Protein AF-A0A8J8DB41-F1 (afdb_monomer)

Secondary structure (DSSP, 8-state):
--EEEEEEETTEEEEEEE-GGGGG---GGGTTTTEEEEEEEHHHHHHHHHHHHHHIIIIIHHHHHHHHHHHSSS----HHHHHHHHHHHHHHHHHHTT-

Solvent-accessible surface area (backbone atoms only — not comparable to full-atom values): 5779 Å² total; per-residue (Å²): 130,64,49,77,47,81,46,77,56,92,64,35,31,35,41,37,41,39,32,63,82,44,67,78,52,86,52,76,94,45,58,82,67,23,48,53,72,50,76,44,47,44,67,58,53,52,52,50,52,51,52,54,51,50,47,35,62,74,62,44,48,63,53,51,50,50,55,46,47,76,73,36,105,51,89,74,82,54,62,67,57,51,52,51,50,55,54,50,47,53,51,50,52,60,52,58,80,73,111

Radius of gyration: 17.15 Å; Cα contacts (8 Å, |Δi|>4): 94; chains: 1; bounding box: 31×37×44 Å

Mean predicted aligned error: 6.46 Å

pLDDT: mean 88.28, std 10.02, range [57.88, 97.56]

Nearest PDB structures (foldseek):
  5owo-ass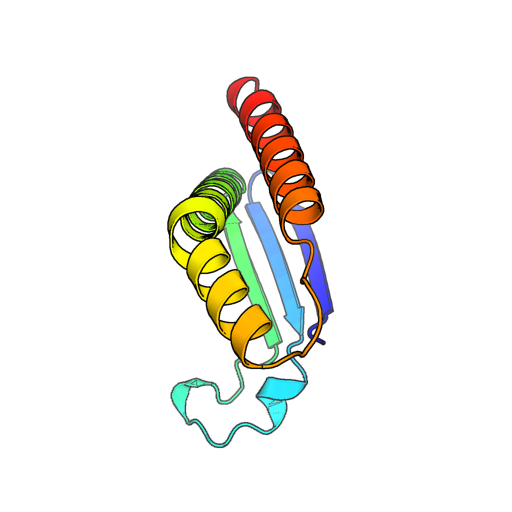embly1_A  TM=4.779E-01  e=7.715E-01  Homo sapiens
  6f1t-assembly1_n  TM=4.359E-01  e=1.447E+00  Homo sapiens
  6f38-assembly1_f  TM=3.519E-01  e=4.218E+00  Homo sapiens
  4khb-assembly4_G  TM=4.436E-01  e=8.973E+00  Thermochaetoides thermophila DSM 1495

Foldseek 3Di:
DKDWDWDDDPQKIKIWIAQPVLCPDPDPVCHVVNTDIDIDGNVVVLVVLLVVLVCCLPPPLVVVQVVCVVVDVDRDPCVVVNVVSVVVSVVSVVVVVVD

Sequence (99 aa):
MGEYIFELEEDVLNVHYHNIPLKGTNCPEFREKWKGTLSLPLSEFVEDVLTLSQKYIDEIAPIEAEVLSESFEGEVDMDDKLTLLKRLMNKVESGWRRS

Structure (mmCIF, N/CA/C/O backbone):
data_AF-A0A8J8DB41-F1
#
_entry.id   AF-A0A8J8DB41-F1
#
loop_
_atom_site.group_PDB
_atom_site.id
_atom_site.type_symbol
_atom_site.label_atom_id
_atom_site.label_alt_id
_atom_site.label_comp_id
_atom_site.label_asym_id
_atom_site.label_entity_id
_atom_site.label_seq_id
_atom_site.pdbx_PDB_ins_code
_atom_site.Cartn_x
_atom_site.Cartn_y
_atom_site.Cartn_z
_atom_site.occupancy
_atom_site.B_iso_or_equiv
_atom_site.auth_seq_id
_atom_site.auth_comp_id
_atom_site.auth_asym_id
_atom_site.auth_atom_id
_atom_site.pdbx_PDB_model_num
ATOM 1 N N . MET A 1 1 ? -8.296 -3.078 -14.533 1.00 61.19 1 MET A N 1
ATOM 2 C CA . MET A 1 1 ? -7.849 -2.360 -13.322 1.00 61.19 1 MET A CA 1
ATOM 3 C C . MET A 1 1 ? -8.704 -2.861 -12.168 1.00 61.19 1 MET A C 1
ATOM 5 O O . MET A 1 1 ? -9.884 -3.086 -12.405 1.00 61.19 1 MET A O 1
ATOM 9 N N . GLY A 1 2 ? -8.123 -3.170 -11.008 1.00 73.31 2 GLY A N 1
ATOM 10 C CA . GLY A 1 2 ? -8.911 -3.569 -9.836 1.00 73.31 2 GLY A CA 1
ATOM 11 C C . GLY A 1 2 ? -9.632 -2.363 -9.235 1.00 73.31 2 GLY A C 1
ATOM 12 O O . GLY A 1 2 ? -9.123 -1.247 -9.334 1.00 73.31 2 GLY A O 1
ATOM 13 N N . GLU A 1 3 ? -10.801 -2.586 -8.644 1.00 86.50 3 GLU A N 1
ATOM 14 C CA . GLU A 1 3 ? -11.508 -1.573 -7.855 1.00 86.50 3 GLU A CA 1
ATOM 15 C C . GLU A 1 3 ? -11.208 -1.804 -6.372 1.00 86.50 3 GLU A C 1
ATOM 17 O O . GLU A 1 3 ? -11.232 -2.948 -5.906 1.00 86.50 3 GLU A O 1
ATOM 22 N N . TYR A 1 4 ? -10.909 -0.723 -5.651 1.00 90.50 4 TYR A N 1
ATOM 23 C CA . TYR A 1 4 ? -10.588 -0.748 -4.227 1.00 90.50 4 TYR A CA 1
ATOM 24 C C . TYR A 1 4 ? -11.404 0.323 -3.502 1.00 90.50 4 TYR A C 1
ATOM 26 O O . TYR A 1 4 ? -11.428 1.475 -3.939 1.00 90.50 4 TYR A O 1
ATOM 34 N N . ILE A 1 5 ? -12.058 -0.056 -2.405 1.00 94.38 5 ILE A N 1
ATOM 35 C CA . ILE A 1 5 ? -12.784 0.851 -1.509 1.00 94.38 5 ILE A CA 1
ATOM 36 C C . ILE A 1 5 ? -12.169 0.715 -0.120 1.00 94.38 5 ILE A C 1
ATOM 38 O O . ILE A 1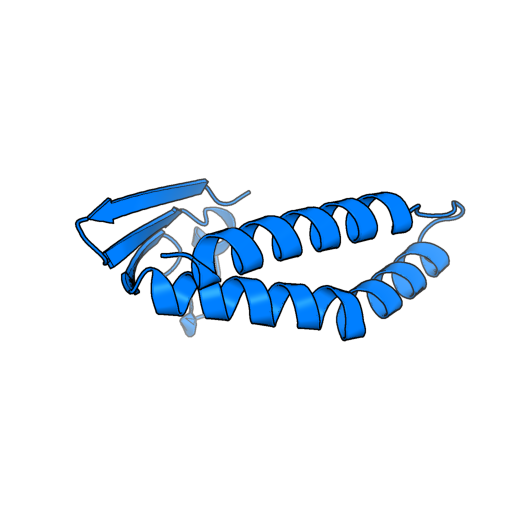 5 ? -11.975 -0.399 0.362 1.00 94.38 5 ILE A O 1
ATOM 42 N N . PHE A 1 6 ? -11.864 1.852 0.497 1.00 95.06 6 PHE A N 1
ATOM 43 C CA . PHE A 1 6 ? -11.291 1.941 1.834 1.00 95.06 6 PHE A CA 1
ATOM 44 C C . PHE A 1 6 ? -12.358 2.469 2.793 1.00 95.06 6 PHE A C 1
ATOM 46 O O . PHE A 1 6 ? -12.883 3.563 2.585 1.00 95.06 6 PHE A O 1
ATOM 53 N N . GLU A 1 7 ? -12.667 1.696 3.826 1.00 97.00 7 GLU A N 1
ATOM 54 C CA . GLU A 1 7 ? -13.591 2.049 4.903 1.00 97.00 7 GLU A CA 1
ATOM 55 C C . GLU A 1 7 ? -12.831 2.002 6.232 1.00 97.00 7 GLU A C 1
ATOM 57 O O . GLU A 1 7 ? -12.146 1.025 6.516 1.00 97.00 7 GLU A O 1
ATOM 62 N N . LEU A 1 8 ? -12.907 3.070 7.026 1.00 96.25 8 LEU A N 1
ATOM 63 C CA . LEU A 1 8 ? -12.253 3.147 8.333 1.00 96.25 8 LEU A CA 1
ATOM 64 C C . LEU A 1 8 ? -13.316 3.051 9.426 1.00 96.25 8 LEU A C 1
ATOM 66 O O . LEU A 1 8 ? -14.177 3.928 9.529 1.00 96.25 8 LEU A O 1
ATOM 70 N N . GLU A 1 9 ? -13.226 2.007 10.242 1.00 96.19 9 GLU A N 1
ATOM 71 C CA . GLU A 1 9 ? -14.060 1.799 11.422 1.00 96.19 9 GLU A CA 1
ATOM 72 C C . GLU A 1 9 ? -13.164 1.843 12.660 1.00 96.19 9 GLU A C 1
ATOM 74 O O . GLU A 1 9 ? -12.359 0.941 12.889 1.00 96.19 9 GLU A O 1
ATOM 79 N N . GLU A 1 10 ? -13.287 2.915 13.447 1.00 93.94 10 GLU A N 1
ATOM 80 C CA . GLU A 1 10 ? -12.371 3.205 14.558 1.00 93.94 10 GLU A CA 1
ATOM 81 C C . GLU A 1 10 ? -10.908 3.231 14.066 1.00 93.94 10 GLU A C 1
ATOM 83 O O . GLU A 1 10 ? -10.562 4.091 13.256 1.00 93.94 10 GLU A O 1
ATOM 88 N N . ASP A 1 11 ? -10.082 2.279 14.507 1.00 94.81 11 ASP A N 1
ATOM 89 C CA . ASP A 1 11 ? -8.675 2.132 14.111 1.00 94.81 11 ASP A CA 1
ATOM 90 C C . ASP A 1 11 ? -8.442 0.964 13.135 1.00 94.81 11 ASP A C 1
ATOM 92 O O . ASP A 1 11 ? -7.298 0.617 12.831 1.00 94.81 11 ASP A O 1
ATOM 96 N N . VAL A 1 12 ? -9.510 0.339 12.630 1.00 97.38 12 VAL A N 1
ATOM 97 C CA . VAL A 1 12 ? -9.439 -0.778 11.683 1.00 97.38 12 VAL A CA 1
ATOM 98 C C . VAL A 1 12 ? -9.797 -0.296 10.283 1.00 97.38 12 VAL A C 1
ATOM 100 O O . VAL A 1 12 ? -10.887 0.212 10.024 1.00 97.38 12 VAL A O 1
ATOM 103 N N . LEU A 1 13 ? -8.866 -0.489 9.353 1.00 97.31 13 LEU A N 1
ATOM 104 C CA . LEU A 1 13 ? -9.066 -0.248 7.935 1.00 97.31 13 LEU A CA 1
ATOM 105 C C . LEU A 1 13 ? -9.632 -1.506 7.267 1.00 97.31 13 LEU A C 1
ATOM 107 O O . LEU A 1 13 ? -9.008 -2.565 7.274 1.00 97.31 13 LEU A O 1
ATOM 111 N N . ASN A 1 14 ? -10.788 -1.365 6.630 1.00 97.56 14 ASN A N 1
ATOM 112 C CA . ASN A 1 14 ? -11.404 -2.354 5.760 1.00 97.56 14 ASN A CA 1
ATOM 113 C C . ASN A 1 14 ? -11.106 -1.998 4.295 1.00 97.56 14 ASN A C 1
ATOM 115 O O . ASN A 1 14 ? -11.561 -0.982 3.767 1.00 97.56 14 ASN A O 1
ATOM 119 N N . VAL A 1 15 ? -10.325 -2.842 3.622 1.00 95.81 15 VAL A N 1
ATOM 120 C CA . VAL A 1 15 ? -9.992 -2.713 2.199 1.00 95.81 15 VAL A CA 1
ATOM 121 C C . VAL A 1 15 ? -10.827 -3.709 1.407 1.00 95.81 15 VAL A C 1
ATOM 123 O O . VAL A 1 15 ? -10.522 -4.905 1.354 1.00 95.81 15 VAL A O 1
ATOM 126 N N . HIS A 1 16 ? -11.881 -3.219 0.765 1.00 95.31 16 HIS A N 1
ATOM 127 C CA . HIS A 1 16 ? -12.691 -4.014 -0.150 1.00 95.31 16 HIS A CA 1
ATOM 128 C C . HIS A 1 16 ? -12.039 -4.004 -1.524 1.00 95.31 16 HIS A C 1
ATOM 130 O O . HIS A 1 16 ? -11.903 -2.949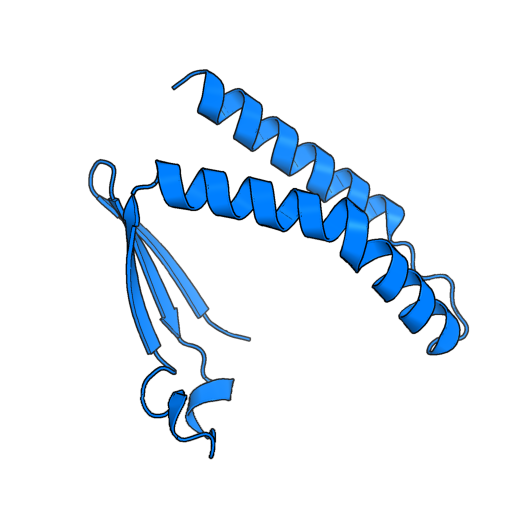 -2.142 1.00 95.31 16 HIS A O 1
ATOM 136 N N . TYR A 1 17 ? -11.646 -5.174 -2.014 1.00 93.25 17 TYR A N 1
ATOM 137 C CA . TYR A 1 17 ? -10.994 -5.308 -3.309 1.00 93.25 17 TYR A CA 1
ATOM 138 C C . TYR A 1 17 ? -11.853 -6.108 -4.281 1.00 93.25 17 TYR A C 1
ATOM 140 O O . TYR A 1 17 ? -12.520 -7.083 -3.926 1.00 93.25 17 TYR A O 1
ATOM 148 N N . HIS A 1 18 ? -11.790 -5.706 -5.545 1.00 92.44 18 HIS A N 1
ATOM 149 C CA . HIS A 1 18 ? -12.446 -6.367 -6.659 1.00 92.44 18 HIS A CA 1
ATOM 150 C C . HIS A 1 18 ? -11.483 -6.407 -7.853 1.00 92.44 18 HIS A C 1
ATOM 152 O O . HIS A 1 18 ? -11.436 -5.522 -8.709 1.00 92.44 18 HIS A O 1
ATOM 158 N N . ASN A 1 19 ? -10.662 -7.454 -7.897 1.00 88.81 19 ASN A N 1
ATOM 159 C CA . ASN A 1 19 ? -9.648 -7.681 -8.917 1.00 88.81 19 ASN A CA 1
ATOM 160 C C . ASN A 1 19 ? -10.212 -8.558 -10.044 1.00 88.81 19 ASN A C 1
ATOM 162 O O . ASN A 1 19 ? -9.940 -9.755 -10.137 1.00 88.81 19 ASN A O 1
ATOM 166 N N . ILE A 1 20 ? -11.024 -7.947 -10.913 1.00 86.12 20 ILE A N 1
ATOM 167 C CA . ILE A 1 20 ? -11.669 -8.624 -12.052 1.00 86.12 20 ILE A CA 1
ATOM 168 C C . ILE A 1 20 ? -10.679 -9.437 -12.913 1.00 86.12 20 ILE A C 1
ATOM 170 O O . ILE A 1 20 ? -11.025 -10.569 -13.254 1.00 86.12 20 ILE A O 1
ATOM 174 N N . PRO A 1 21 ? -9.459 -8.952 -13.232 1.00 85.94 21 PRO A N 1
ATOM 175 C CA . PRO A 1 21 ? -8.462 -9.757 -13.944 1.00 85.94 21 PRO A CA 1
ATOM 176 C C . PRO A 1 21 ? -8.150 -11.119 -13.304 1.00 85.94 21 PRO A C 1
ATOM 178 O O . PRO A 1 21 ? -7.975 -12.099 -14.024 1.00 85.94 21 PRO A O 1
ATOM 181 N N . LEU A 1 22 ? -8.142 -11.221 -11.969 1.00 86.25 22 LEU A N 1
ATOM 182 C CA . LEU A 1 22 ? -7.898 -12.491 -11.272 1.00 86.25 22 LEU A CA 1
ATOM 183 C C . LEU A 1 22 ? -9.088 -13.458 -11.325 1.00 86.25 22 LEU A C 1
ATOM 185 O O . LEU A 1 22 ? -8.918 -14.643 -11.057 1.00 86.25 22 LEU A O 1
ATOM 189 N N . LYS A 1 23 ? -10.290 -13.005 -11.700 1.00 85.88 23 LYS A N 1
ATOM 190 C CA . LYS A 1 23 ? -11.498 -13.849 -11.717 1.00 85.88 23 LYS A CA 1
ATOM 191 C C . LYS A 1 23 ? -11.376 -15.050 -12.659 1.00 85.88 23 LYS A C 1
ATOM 193 O O . LYS A 1 23 ? -11.944 -16.101 -12.381 1.00 85.88 23 LYS A O 1
ATOM 198 N N . GLY A 1 24 ? -10.660 -14.879 -13.770 1.00 84.56 24 GLY A N 1
ATOM 199 C CA . GLY A 1 24 ? -10.436 -15.914 -14.782 1.00 84.56 24 GLY A CA 1
ATOM 200 C C . GLY A 1 24 ? -9.136 -16.697 -14.606 1.00 84.56 24 GLY A C 1
ATOM 201 O O . GLY A 1 24 ? -8.729 -17.382 -15.540 1.00 84.56 24 GLY A O 1
ATOM 202 N N . THR A 1 25 ? -8.446 -16.562 -13.469 1.00 87.25 25 THR A N 1
ATOM 203 C CA . THR A 1 25 ? -7.147 -17.213 -13.275 1.00 87.25 25 THR A CA 1
ATOM 204 C C . THR A 1 25 ? -7.269 -18.736 -13.201 1.00 87.25 25 THR A C 1
ATOM 206 O O . THR A 1 25 ? -8.177 -19.276 -12.567 1.00 87.25 25 THR A O 1
ATOM 209 N N . ASN A 1 26 ? -6.313 -19.429 -13.822 1.00 89.75 26 ASN A N 1
ATOM 210 C CA . ASN A 1 26 ? -6.155 -20.880 -13.704 1.00 89.75 26 ASN A CA 1
ATOM 211 C C . ASN A 1 26 ? -5.266 -21.276 -12.512 1.00 89.75 26 ASN A C 1
ATOM 213 O O . ASN A 1 26 ? -5.103 -22.466 -12.249 1.00 89.75 26 ASN A O 1
ATOM 217 N N . CYS A 1 27 ? -4.695 -20.301 -11.798 1.00 88.06 27 CYS A N 1
ATOM 218 C CA . CYS A 1 27 ? -3.857 -20.536 -10.628 1.00 88.06 27 CYS A CA 1
ATOM 219 C C . CYS A 1 27 ? -4.722 -20.953 -9.420 1.00 88.06 27 CYS A C 1
ATOM 221 O O . CYS A 1 27 ? -5.546 -20.149 -8.962 1.00 88.06 27 CYS A O 1
ATOM 223 N N . PRO A 1 28 ? -4.571 -22.183 -8.888 1.00 88.50 28 PRO A N 1
ATOM 224 C CA . PRO A 1 28 ? -5.417 -22.696 -7.809 1.00 88.50 28 PRO A CA 1
ATOM 225 C C . PRO A 1 28 ? -5.397 -21.836 -6.541 1.00 88.50 28 PRO A C 1
ATOM 227 O O . PRO A 1 28 ? -6.423 -21.673 -5.885 1.00 88.50 28 PRO A O 1
ATOM 230 N N . GLU A 1 29 ? -4.248 -21.255 -6.209 1.00 90.06 29 GLU A N 1
ATOM 231 C CA . GLU A 1 29 ? -4.014 -20.459 -5.006 1.00 90.06 29 GLU A CA 1
ATOM 232 C C . GLU A 1 29 ? -4.771 -19.122 -4.990 1.00 90.06 29 GLU A C 1
ATOM 234 O O . GLU A 1 29 ? -5.000 -18.566 -3.910 1.00 90.06 29 GLU A O 1
ATOM 239 N N . PHE A 1 30 ? -5.199 -18.644 -6.163 1.00 86.44 30 PHE A N 1
ATOM 240 C CA . PHE A 1 30 ? -5.955 -17.402 -6.355 1.00 86.44 30 PHE A CA 1
ATOM 241 C C . PHE A 1 30 ? -7.427 -17.639 -6.708 1.00 86.44 30 PHE A C 1
ATOM 243 O O . PHE A 1 30 ? -8.181 -16.682 -6.905 1.00 86.44 30 PHE A O 1
ATOM 250 N N . ARG A 1 31 ? -7.864 -18.902 -6.767 1.00 85.19 31 ARG A N 1
ATOM 251 C CA . ARG A 1 31 ? -9.259 -19.241 -7.043 1.00 85.19 31 ARG A CA 1
ATOM 252 C C . ARG A 1 31 ? -10.157 -18.610 -5.981 1.00 85.19 31 ARG A C 1
ATOM 254 O O . ARG A 1 31 ? -9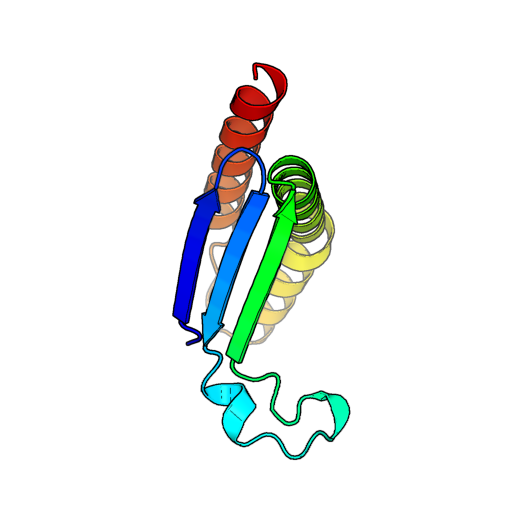.874 -18.707 -4.794 1.00 85.19 31 ARG A O 1
ATOM 261 N N . GLU A 1 32 ? -11.205 -17.917 -6.423 1.00 85.31 32 GLU A N 1
ATOM 262 C CA . GLU A 1 32 ? -12.167 -17.191 -5.569 1.00 85.31 32 GLU A CA 1
ATOM 263 C C . GLU A 1 32 ? -11.600 -15.995 -4.778 1.00 85.31 32 GLU A C 1
ATOM 265 O O . GLU A 1 32 ? -12.377 -15.170 -4.311 1.00 85.31 32 GLU A O 1
ATOM 270 N N . LYS A 1 33 ? -10.277 -15.793 -4.749 1.00 87.94 33 LYS A N 1
ATOM 271 C CA . LYS A 1 33 ? -9.601 -14.646 -4.108 1.00 87.94 33 LYS A CA 1
ATOM 272 C C . LYS A 1 33 ? -9.507 -13.411 -5.005 1.00 87.94 33 LYS A C 1
ATOM 274 O O . LYS A 1 33 ? -8.632 -12.567 -4.848 1.00 87.94 33 LYS A O 1
ATOM 279 N N . TRP A 1 34 ? -10.392 -13.312 -5.989 1.00 89.50 34 TRP A N 1
ATOM 280 C CA . TRP A 1 34 ? -10.462 -12.166 -6.892 1.00 89.50 34 TRP A CA 1
A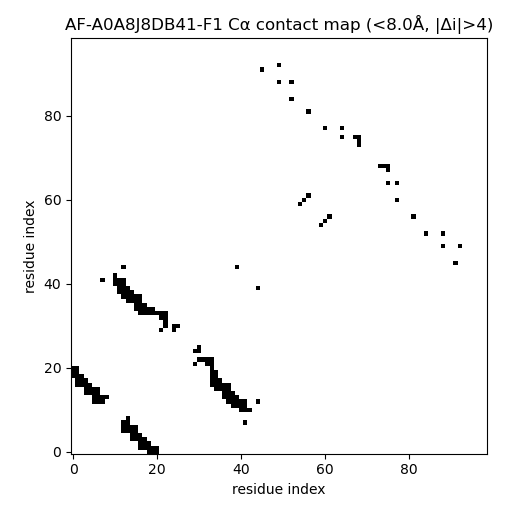TOM 281 C C . TRP A 1 34 ? -11.270 -11.012 -6.286 1.00 89.50 34 TRP A C 1
ATOM 283 O O . TRP A 1 34 ? -11.236 -9.904 -6.814 1.00 89.50 34 TRP A O 1
ATOM 293 N N . LYS A 1 35 ? -11.990 -11.251 -5.183 1.00 92.69 35 LYS A N 1
ATOM 294 C CA . LYS A 1 35 ? -12.685 -10.220 -4.414 1.00 92.69 35 LYS A CA 1
ATOM 295 C C . LYS A 1 35 ? -12.754 -10.570 -2.934 1.00 92.69 35 LYS A C 1
ATOM 297 O O . LYS A 1 35 ? -12.783 -11.749 -2.590 1.00 92.69 35 LYS A O 1
ATOM 302 N N . GLY A 1 36 ? -12.868 -9.560 -2.085 1.00 94.19 36 GLY A N 1
ATOM 303 C CA . GLY A 1 36 ? -13.027 -9.753 -0.649 1.00 94.19 36 GLY A CA 1
ATOM 304 C C . GLY A 1 36 ? -12.794 -8.473 0.137 1.00 94.19 36 GLY A C 1
ATOM 305 O O . GLY A 1 36 ? -12.659 -7.398 -0.445 1.00 94.19 36 GLY A O 1
ATOM 306 N N . THR A 1 37 ? -12.730 -8.622 1.455 1.00 96.00 37 THR A N 1
ATOM 307 C CA . THR A 1 37 ? -12.364 -7.558 2.390 1.00 96.00 37 THR A CA 1
ATOM 308 C C . THR A 1 37 ? -11.126 -8.004 3.149 1.00 96.00 37 THR A C 1
ATOM 310 O O . THR A 1 37 ? -11.097 -9.121 3.668 1.00 96.00 37 THR A O 1
ATOM 313 N N . LEU A 1 38 ? -10.108 -7.151 3.190 1.00 94.81 38 LEU A N 1
ATOM 314 C CA . LEU A 1 38 ? -8.991 -7.274 4.117 1.00 94.81 38 LEU A CA 1
ATOM 315 C C . LEU A 1 38 ? -9.212 -6.272 5.250 1.00 94.81 38 LEU A C 1
ATOM 317 O O . LEU A 1 38 ? -9.375 -5.088 4.972 1.00 94.81 38 LEU A O 1
ATOM 321 N N . SER A 1 39 ? -9.211 -6.743 6.492 1.00 97.38 39 SER A N 1
ATOM 322 C CA . SER A 1 39 ? -9.349 -5.896 7.678 1.00 97.38 39 SER A CA 1
ATOM 323 C C . SER A 1 39 ? -8.041 -5.929 8.453 1.00 97.38 39 SER A C 1
ATOM 325 O O . SER A 1 39 ? -7.572 -7.011 8.809 1.00 97.38 39 SER A O 1
ATOM 327 N N . LEU A 1 40 ? -7.452 -4.763 8.688 1.00 96.94 40 LEU A N 1
ATOM 328 C CA . LEU A 1 40 ? -6.187 -4.621 9.406 1.00 96.94 40 LEU A CA 1
ATOM 329 C C . LEU A 1 40 ? -6.133 -3.285 10.157 1.00 96.94 40 LEU A C 1
ATOM 331 O O . LEU A 1 40 ? -6.826 -2.347 9.759 1.00 96.94 40 LEU A O 1
ATOM 335 N N . PRO A 1 41 ? -5.333 -3.166 11.229 1.00 97.19 41 PRO A N 1
ATOM 336 C CA . PRO A 1 41 ? -5.109 -1.885 11.885 1.00 97.19 41 PRO A CA 1
ATOM 337 C C . PRO A 1 41 ? -4.624 -0.827 10.889 1.00 97.19 41 PRO A C 1
ATOM 339 O O . PRO A 1 41 ? -3.761 -1.096 10.050 1.00 97.19 41 PRO A O 1
ATOM 342 N N . LEU A 1 42 ? -5.141 0.398 11.002 1.00 94.88 42 LEU A N 1
ATOM 343 C CA . LEU A 1 42 ? -4.699 1.515 10.166 1.00 94.88 42 LEU A CA 1
ATOM 344 C C . LEU A 1 42 ? -3.191 1.761 10.320 1.00 94.88 42 LEU A C 1
ATOM 346 O O . LEU A 1 42 ? -2.520 2.080 9.342 1.00 94.88 42 LEU A O 1
ATOM 350 N N . SER A 1 43 ? -2.660 1.570 11.530 1.00 94.00 43 SER A N 1
ATOM 351 C CA . SER A 1 43 ? -1.232 1.689 11.820 1.00 94.00 43 SER A CA 1
ATOM 352 C C . SER A 1 43 ? -0.380 0.730 10.999 1.00 94.00 43 SER A C 1
ATOM 354 O O . SER A 1 43 ? 0.560 1.163 10.339 1.00 94.00 43 SER A O 1
ATOM 356 N N . GLU A 1 44 ? -0.755 -0.547 10.990 1.00 95.62 44 GLU A N 1
ATOM 357 C CA . GLU A 1 44 ? -0.078 -1.595 10.224 1.00 95.62 44 GLU A CA 1
ATOM 358 C C . GLU A 1 44 ? -0.126 -1.282 8.725 1.00 95.62 44 GLU A C 1
ATOM 360 O O . GLU A 1 44 ? 0.902 -1.291 8.053 1.00 95.62 44 GLU A O 1
ATOM 365 N N . PHE A 1 45 ? -1.293 -0.878 8.210 1.00 94.56 45 PHE A N 1
ATOM 366 C CA . PHE A 1 45 ? -1.426 -0.486 6.807 1.00 94.56 45 PHE A CA 1
ATOM 367 C C . PHE A 1 45 ? -0.518 0.695 6.429 1.00 94.56 45 PHE A C 1
ATOM 369 O O . PHE A 1 45 ? 0.110 0.686 5.369 1.00 94.56 45 PHE A O 1
ATOM 376 N N . VAL A 1 46 ? -0.450 1.732 7.270 1.00 93.94 46 VAL A N 1
ATOM 377 C CA . VAL A 1 46 ? 0.390 2.911 7.010 1.00 93.94 46 VAL A CA 1
ATOM 378 C C . VAL A 1 46 ? 1.873 2.538 7.021 1.00 93.94 46 VAL A C 1
ATOM 380 O O . VAL A 1 46 ? 2.611 2.970 6.132 1.00 93.94 46 VAL A O 1
ATOM 383 N N . GLU A 1 47 ? 2.310 1.727 7.984 1.00 94.94 47 GLU A N 1
ATOM 384 C CA . GLU A 1 47 ? 3.689 1.236 8.064 1.00 94.94 47 GLU A CA 1
ATOM 385 C C . GLU A 1 47 ? 4.070 0.399 6.837 1.00 94.94 47 GLU A C 1
ATOM 387 O O . GLU A 1 47 ? 5.130 0.627 6.239 1.00 94.94 47 GLU A O 1
ATOM 392 N N . ASP A 1 48 ? 3.184 -0.496 6.399 1.00 94.94 48 ASP A N 1
ATOM 393 C CA . ASP A 1 48 ? 3.374 -1.303 5.195 1.00 94.94 48 ASP A CA 1
ATOM 394 C C . ASP A 1 48 ? 3.484 -0.435 3.940 1.00 94.94 48 ASP A C 1
ATOM 396 O O . ASP A 1 48 ? 4.405 -0.607 3.138 1.00 94.94 48 ASP A O 1
ATOM 400 N N . VAL A 1 49 ? 2.586 0.541 3.767 1.00 93.31 49 VAL A N 1
ATOM 401 C CA . VAL A 1 49 ? 2.615 1.449 2.610 1.00 93.31 49 VAL A CA 1
ATOM 402 C C . VAL A 1 49 ? 3.904 2.265 2.581 1.00 93.31 49 VAL A C 1
ATOM 404 O O . VAL A 1 49 ? 4.509 2.398 1.513 1.00 93.31 49 VAL A O 1
ATOM 407 N N . LEU A 1 50 ? 4.351 2.801 3.720 1.00 94.94 50 LEU A N 1
ATOM 408 C CA . LEU A 1 50 ? 5.606 3.552 3.804 1.00 94.94 50 LEU A CA 1
ATOM 409 C C . LEU A 1 50 ? 6.808 2.659 3.473 1.00 94.94 50 LEU A C 1
ATOM 411 O O . LEU A 1 50 ? 7.655 3.049 2.668 1.00 94.94 50 LEU A O 1
ATOM 415 N N . THR A 1 51 ? 6.839 1.443 4.019 1.00 95.94 51 THR A N 1
ATOM 416 C CA . THR A 1 51 ? 7.908 0.464 3.780 1.00 95.94 51 THR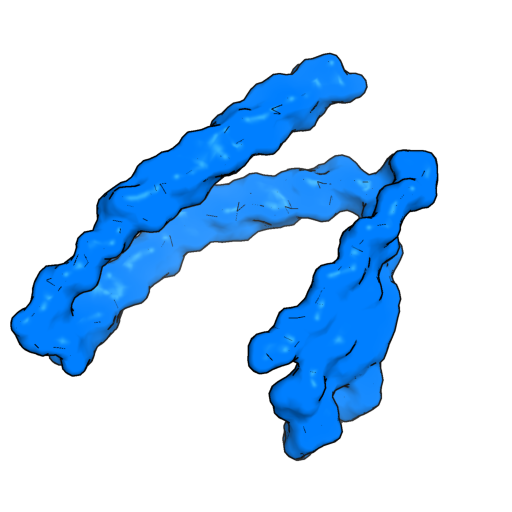 A CA 1
ATOM 417 C C . THR A 1 51 ? 7.976 0.052 2.309 1.00 95.94 51 THR A C 1
ATOM 419 O O . THR A 1 51 ? 9.044 0.094 1.696 1.00 95.94 51 THR A O 1
ATOM 422 N N . LEU A 1 52 ? 6.834 -0.296 1.707 1.00 96.25 52 LEU A N 1
ATOM 423 C CA . LEU A 1 52 ? 6.745 -0.680 0.297 1.00 96.25 52 LEU A CA 1
ATOM 424 C C . LEU A 1 52 ? 7.102 0.477 -0.636 1.00 96.25 52 LEU A C 1
ATOM 426 O O . LEU A 1 52 ? 7.788 0.265 -1.636 1.00 96.25 52 LEU A O 1
ATOM 430 N N . SER A 1 53 ? 6.677 1.698 -0.308 1.00 95.06 53 SER A N 1
ATOM 431 C CA . SER A 1 53 ? 6.996 2.882 -1.111 1.00 95.06 53 SER A CA 1
ATOM 432 C C . SER A 1 53 ? 8.493 3.195 -1.075 1.00 95.06 53 SER A C 1
ATOM 434 O O . SER A 1 53 ? 9.075 3.484 -2.119 1.00 95.06 53 SER A O 1
ATOM 436 N N . GLN A 1 54 ? 9.133 3.073 0.094 1.00 95.50 54 GLN A N 1
ATOM 437 C CA . GLN A 1 54 ? 10.581 3.251 0.220 1.00 95.50 54 GLN A CA 1
ATOM 438 C C . GLN A 1 54 ? 11.335 2.193 -0.589 1.00 95.50 54 GLN A C 1
ATOM 440 O O . GLN A 1 54 ? 12.190 2.530 -1.404 1.00 95.50 54 GLN A O 1
ATOM 445 N N . LYS A 1 55 ? 10.950 0.920 -0.440 1.00 96.75 55 LYS A N 1
ATOM 446 C CA . LYS A 1 55 ? 11.531 -0.184 -1.209 1.00 96.75 55 LYS A CA 1
ATOM 447 C C . LYS A 1 55 ? 11.391 0.029 -2.715 1.00 96.75 55 LYS A C 1
ATOM 449 O O . LYS A 1 55 ? 12.328 -0.222 -3.466 1.00 96.75 55 LYS A O 1
ATOM 454 N N . TYR A 1 56 ? 10.231 0.500 -3.169 1.00 95.38 56 TYR A N 1
ATOM 455 C CA . TYR A 1 56 ? 10.027 0.803 -4.579 1.00 95.38 56 TYR A CA 1
ATOM 456 C C . TYR A 1 56 ? 10.997 1.884 -5.068 1.00 9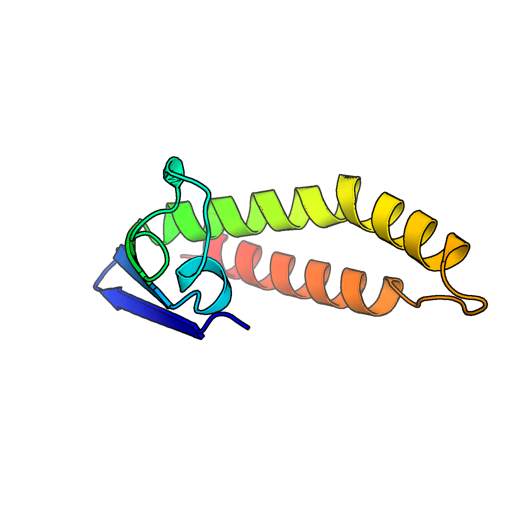5.38 56 TYR A C 1
ATOM 458 O O . TYR A 1 56 ? 11.623 1.695 -6.105 1.00 95.38 56 TYR A O 1
ATOM 466 N N . ILE A 1 57 ? 11.157 2.981 -4.321 1.00 94.38 57 ILE A N 1
ATOM 467 C CA . ILE A 1 57 ? 12.069 4.075 -4.688 1.00 94.38 57 ILE A CA 1
ATOM 468 C C . ILE A 1 57 ? 13.518 3.592 -4.779 1.00 94.38 57 ILE A C 1
ATOM 470 O O . ILE A 1 57 ? 14.211 3.958 -5.726 1.00 94.38 57 ILE A O 1
ATOM 474 N N . ASP A 1 58 ? 13.965 2.807 -3.801 1.00 94.56 58 ASP A N 1
ATOM 475 C CA . ASP A 1 58 ? 15.378 2.449 -3.669 1.00 94.56 58 ASP A CA 1
ATOM 476 C C . ASP A 1 58 ? 15.778 1.271 -4.564 1.00 94.56 58 ASP A C 1
ATOM 478 O O . ASP A 1 58 ? 16.884 1.254 -5.101 1.00 94.56 58 ASP A O 1
ATOM 482 N N . GLU A 1 59 ? 14.891 0.284 -4.725 1.00 95.75 59 GLU A N 1
ATOM 483 C CA . GLU A 1 59 ? 15.225 -0.986 -5.378 1.00 95.75 59 GLU A CA 1
ATOM 484 C C . GLU A 1 59 ? 14.548 -1.163 -6.740 1.00 95.75 59 GLU A C 1
ATOM 486 O O . GLU A 1 59 ? 15.175 -1.656 -7.673 1.00 95.75 59 GLU A O 1
ATOM 491 N N . ILE A 1 60 ? 13.268 -0.799 -6.872 1.00 94.44 60 ILE A N 1
ATOM 492 C CA . ILE A 1 60 ? 12.456 -1.184 -8.042 1.00 94.44 60 ILE A CA 1
ATOM 493 C C . ILE A 1 60 ? 12.497 -0.113 -9.131 1.00 94.44 60 ILE A C 1
ATOM 495 O O . ILE A 1 60 ? 12.698 -0.436 -10.298 1.00 94.44 60 ILE A O 1
ATOM 499 N N . ALA A 1 61 ? 12.333 1.156 -8.765 1.00 92.06 61 ALA A N 1
ATOM 500 C CA . ALA A 1 61 ? 12.283 2.262 -9.710 1.00 92.06 61 ALA A CA 1
ATOM 501 C C . ALA A 1 61 ? 13.541 2.390 -10.592 1.00 92.06 61 ALA A C 1
ATOM 503 O O . ALA A 1 61 ? 13.374 2.661 -11.782 1.00 92.06 61 ALA A O 1
ATOM 504 N N . PRO A 1 62 ? 14.775 2.163 -10.088 1.00 90.06 62 PRO A N 1
ATOM 505 C CA . PRO A 1 62 ? 15.964 2.162 -10.940 1.00 90.06 62 PRO A CA 1
ATOM 506 C C . PRO A 1 62 ? 15.921 1.063 -12.009 1.00 90.06 62 PRO A C 1
ATOM 508 O O . PRO A 1 62 ? 16.241 1.320 -13.166 1.00 90.06 62 PRO A O 1
ATOM 511 N N . ILE A 1 63 ? 15.467 -0.139 -11.635 1.00 91.25 63 ILE A N 1
ATOM 512 C CA . ILE A 1 63 ? 15.336 -1.282 -12.550 1.00 91.25 63 ILE A CA 1
ATOM 513 C C . ILE A 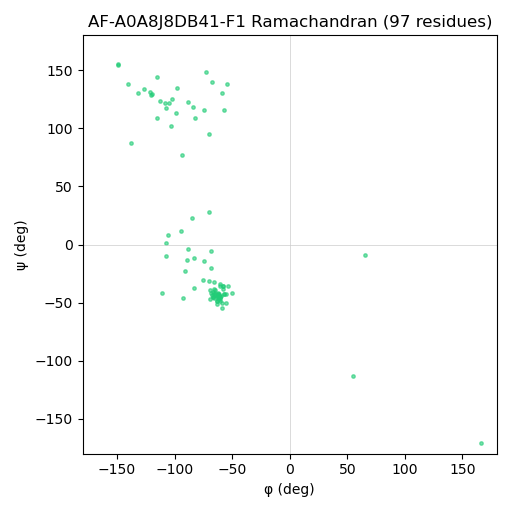1 63 ? 14.244 -1.004 -13.587 1.00 91.25 63 ILE A C 1
ATOM 515 O O . ILE A 1 63 ? 14.423 -1.269 -14.771 1.00 91.25 63 ILE A O 1
ATOM 519 N N . GLU A 1 64 ? 13.106 -0.452 -13.159 1.00 88.56 64 GLU A N 1
ATOM 520 C CA . GLU A 1 64 ? 12.023 -0.077 -14.070 1.00 88.56 64 GLU A CA 1
ATOM 521 C C . GLU A 1 64 ? 12.483 0.978 -15.085 1.00 88.56 64 GLU A C 1
ATOM 523 O O . GLU A 1 64 ? 12.182 0.847 -16.270 1.00 88.56 64 GLU A O 1
ATOM 528 N N . ALA A 1 65 ? 13.245 1.986 -14.649 1.00 86.50 65 ALA A N 1
ATOM 529 C CA . ALA A 1 65 ? 13.806 2.999 -15.538 1.00 86.50 65 ALA A CA 1
ATOM 530 C C . ALA A 1 65 ? 14.756 2.386 -16.583 1.00 86.50 65 ALA A C 1
ATOM 532 O O . ALA A 1 65 ? 14.642 2.713 -17.765 1.00 86.50 65 ALA A O 1
ATOM 533 N N . GLU A 1 66 ? 15.634 1.465 -16.172 1.00 86.19 66 GLU A N 1
ATOM 534 C CA . GLU A 1 66 ? 16.528 0.725 -17.073 1.00 86.19 66 GLU A CA 1
ATOM 535 C C . GLU A 1 66 ? 15.727 -0.070 -18.117 1.00 86.19 66 GLU A C 1
ATOM 537 O O . GLU A 1 66 ? 15.865 0.179 -19.315 1.00 86.19 66 GLU A O 1
ATOM 542 N N . VAL A 1 67 ? 14.795 -0.924 -17.679 1.00 86.06 67 VAL A N 1
ATOM 543 C CA . VAL A 1 67 ? 13.947 -1.741 -18.570 1.00 86.06 67 VAL A CA 1
ATOM 544 C C . VAL A 1 67 ? 13.153 -0.877 -19.551 1.00 86.06 67 VAL A C 1
ATOM 546 O O . VAL A 1 67 ? 13.030 -1.217 -20.731 1.00 86.06 67 VAL A O 1
ATOM 549 N N . LEU A 1 68 ? 12.592 0.241 -19.086 1.00 82.50 68 LEU A N 1
ATOM 550 C CA . LEU A 1 68 ? 11.824 1.143 -19.938 1.00 82.50 68 LEU A CA 1
ATOM 551 C C . LEU A 1 68 ? 12.715 1.862 -20.957 1.00 82.50 68 LEU A C 1
ATOM 553 O O . LEU A 1 68 ? 12.303 1.983 -22.110 1.00 82.50 68 LEU A O 1
ATOM 557 N N . SER A 1 69 ? 13.926 2.271 -20.568 1.00 79.56 69 SER A N 1
ATOM 558 C CA . SER A 1 69 ? 14.904 2.874 -21.483 1.00 79.56 69 SER A CA 1
ATOM 559 C C . SER A 1 69 ? 15.403 1.902 -22.557 1.00 79.56 69 SER A C 1
ATOM 561 O O . SER A 1 69 ? 15.655 2.311 -23.686 1.00 79.56 69 SER A O 1
ATOM 563 N N . GLU A 1 70 ? 15.498 0.608 -22.240 1.00 78.94 70 GLU A N 1
ATOM 564 C CA . GLU A 1 70 ? 15.856 -0.432 -23.211 1.00 78.94 70 GLU A CA 1
ATOM 565 C C . GLU A 1 70 ? 14.699 -0.762 -24.166 1.00 78.94 70 GLU A C 1
ATOM 567 O O . GLU A 1 70 ? 14.918 -1.149 -25.315 1.00 78.94 70 GLU A O 1
ATOM 572 N N . SER A 1 71 ? 13.457 -0.626 -23.691 1.00 74.81 71 SER A N 1
ATOM 573 C CA . SER A 1 71 ? 12.249 -1.044 -24.414 1.00 74.81 71 SER A CA 1
ATOM 574 C C . SER A 1 71 ? 11.631 0.054 -25.288 1.00 74.81 71 SER A C 1
ATOM 576 O O . SER A 1 71 ? 10.890 -0.258 -26.222 1.00 74.81 71 SER A O 1
ATOM 578 N N . PHE A 1 72 ? 11.897 1.329 -24.994 1.00 64.00 72 PHE A N 1
ATOM 579 C CA . PHE A 1 72 ? 11.344 2.479 -25.709 1.00 64.00 72 PHE A CA 1
ATOM 580 C C . PHE A 1 72 ? 12.465 3.417 -26.175 1.00 64.00 72 PHE A C 1
ATOM 582 O O . PHE A 1 72 ? 13.317 3.802 -25.386 1.00 64.00 72 PHE A O 1
ATOM 589 N N . GLU A 1 73 ? 12.427 3.873 -27.434 1.00 57.88 73 GLU A N 1
ATOM 590 C CA . GLU A 1 73 ? 13.355 4.891 -27.981 1.00 57.88 73 GLU A CA 1
ATOM 591 C C . GLU A 1 73 ? 13.119 6.314 -27.407 1.00 57.88 73 GLU A C 1
ATOM 593 O O . GLU A 1 73 ? 13.371 7.318 -28.074 1.00 57.88 73 GLU A O 1
ATOM 598 N N . GLY A 1 74 ? 12.604 6.438 -26.182 1.00 59.47 74 GLY A N 1
ATOM 599 C CA . GLY A 1 74 ? 12.321 7.716 -25.533 1.00 59.47 74 GLY A CA 1
ATOM 600 C C . GLY A 1 74 ? 12.682 7.686 -24.054 1.00 59.47 74 GLY A C 1
ATOM 601 O O . GLY A 1 74 ? 12.393 6.710 -23.365 1.00 59.47 74 GLY A O 1
ATOM 602 N N . GLU A 1 75 ? 13.293 8.768 -23.565 1.00 59.19 75 GLU A N 1
ATOM 603 C CA . GLU A 1 75 ? 13.535 8.963 -22.134 1.00 59.19 75 GLU A CA 1
ATOM 604 C C . GLU A 1 75 ? 12.203 8.894 -21.379 1.00 59.19 75 GLU A C 1
ATOM 606 O O . GLU A 1 75 ? 11.307 9.719 -21.576 1.00 59.19 75 GLU A O 1
ATOM 611 N N . VAL A 1 76 ? 12.059 7.892 -20.512 1.00 64.25 76 VAL A N 1
ATOM 612 C CA . VAL A 1 76 ? 10.961 7.864 -19.552 1.00 64.25 76 VAL A CA 1
ATOM 613 C C . VAL A 1 76 ? 11.364 8.722 -18.363 1.00 64.25 76 VAL A C 1
ATOM 615 O O . VAL A 1 76 ? 12.212 8.332 -17.564 1.00 64.25 76 VAL A O 1
ATOM 618 N N . ASP A 1 77 ? 10.721 9.880 -18.234 1.00 73.00 77 ASP A N 1
ATOM 619 C CA . ASP A 1 77 ? 10.866 10.741 -17.063 1.00 73.00 77 ASP A CA 1
ATOM 620 C C . ASP A 1 77 ? 10.195 10.087 -15.840 1.00 73.00 77 ASP A C 1
ATOM 622 O O . ASP A 1 77 ? 8.976 10.147 -15.630 1.00 73.00 77 ASP A O 1
ATOM 626 N N . MET A 1 78 ? 11.014 9.385 -15.057 1.00 81.44 78 MET A N 1
ATOM 627 C CA . MET A 1 78 ? 10.640 8.791 -13.772 1.00 81.44 78 MET A CA 1
ATOM 628 C C . MET A 1 78 ? 10.860 9.759 -12.601 1.00 81.44 78 MET A C 1
ATOM 630 O O . MET A 1 78 ? 10.335 9.517 -11.508 1.00 81.44 78 MET A O 1
ATOM 634 N N . ASP A 1 79 ? 11.581 10.861 -12.811 1.00 86.50 79 ASP A N 1
ATOM 635 C CA . ASP A 1 79 ? 11.994 11.778 -11.749 1.00 86.50 79 ASP A CA 1
ATOM 636 C C . ASP A 1 79 ? 10.797 12.521 -11.156 1.00 86.50 79 ASP A C 1
ATOM 638 O O . ASP A 1 79 ? 10.667 12.609 -9.929 1.00 86.50 79 ASP A O 1
ATOM 642 N N . ASP A 1 80 ? 9.864 12.970 -11.996 1.00 87.75 80 ASP A N 1
ATOM 643 C CA . ASP A 1 80 ? 8.635 13.629 -11.544 1.00 87.75 80 ASP A CA 1
ATOM 644 C C . ASP A 1 80 ? 7.766 12.698 -10.683 1.00 87.75 80 ASP A C 1
ATOM 646 O O . ASP A 1 80 ? 7.252 13.088 -9.624 1.00 87.75 80 ASP A O 1
ATOM 650 N N . LYS A 1 81 ? 7.639 11.428 -11.091 1.00 87.00 81 LYS A N 1
ATOM 651 C CA . LYS A 1 81 ? 6.877 10.412 -10.348 1.00 87.00 81 LYS A CA 1
ATOM 652 C C . LYS A 1 81 ? 7.524 10.106 -9.002 1.00 87.00 81 LYS A C 1
ATOM 654 O O . LYS A 1 81 ? 6.829 10.074 -7.984 1.00 87.00 81 LYS A O 1
ATOM 659 N N . LEU A 1 82 ? 8.843 9.909 -8.979 1.00 92.69 82 LEU A N 1
ATOM 660 C CA . LEU A 1 82 ? 9.583 9.632 -7.748 1.00 92.69 82 LEU A CA 1
ATOM 661 C C . LEU A 1 82 ? 9.564 10.831 -6.802 1.00 92.69 82 LEU A C 1
ATOM 663 O O . LEU A 1 82 ? 9.405 10.663 -5.593 1.00 92.69 82 LEU A O 1
ATOM 667 N N . THR A 1 83 ? 9.655 12.045 -7.339 1.00 94.25 83 THR A N 1
ATOM 668 C CA . THR A 1 83 ? 9.539 13.283 -6.563 1.00 94.25 83 THR A CA 1
ATOM 669 C C . THR A 1 83 ? 8.159 13.406 -5.922 1.00 94.25 83 THR A C 1
ATOM 671 O O . THR A 1 83 ? 8.053 13.703 -4.725 1.00 94.25 83 THR A O 1
ATOM 674 N N . LEU A 1 84 ? 7.091 13.132 -6.677 1.00 92.00 84 LEU A N 1
ATOM 675 C CA . LEU A 1 84 ? 5.733 13.120 -6.141 1.00 92.00 84 LEU A CA 1
ATOM 676 C C . LEU A 1 84 ? 5.566 12.053 -5.052 1.00 92.00 84 LEU A C 1
ATOM 678 O O . LEU A 1 84 ? 5.040 12.369 -3.982 1.00 92.00 84 LEU A O 1
ATOM 682 N N . LEU A 1 85 ? 6.042 10.826 -5.286 1.00 93.38 85 LEU A N 1
ATOM 683 C CA . LEU A 1 85 ? 5.947 9.730 -4.320 1.00 93.38 85 LEU A CA 1
ATOM 684 C C . LEU A 1 85 ? 6.675 10.068 -3.013 1.00 93.38 85 LEU A C 1
ATOM 686 O O . LEU A 1 85 ? 6.062 10.007 -1.949 1.00 93.38 85 LEU A O 1
ATOM 690 N N . LYS A 1 86 ? 7.924 10.546 -3.086 1.00 94.94 86 LYS A N 1
ATOM 691 C CA . LYS A 1 86 ? 8.696 11.011 -1.917 1.00 94.94 86 LYS A CA 1
ATOM 692 C C . LYS A 1 86 ? 7.948 12.095 -1.140 1.00 94.94 86 LYS A C 1
ATOM 694 O O . LYS A 1 86 ? 7.884 12.070 0.089 1.00 94.94 86 LYS A O 1
ATOM 699 N N . ARG A 1 87 ? 7.331 13.051 -1.843 1.00 95.00 87 ARG A N 1
ATOM 700 C CA . ARG A 1 87 ? 6.536 14.113 -1.209 1.00 95.00 87 ARG A CA 1
ATOM 701 C C . ARG A 1 87 ? 5.300 13.563 -0.497 1.00 95.00 87 ARG A C 1
ATOM 703 O O . ARG A 1 87 ? 4.963 14.056 0.579 1.00 95.00 87 ARG A O 1
ATOM 710 N N . LEU A 1 88 ? 4.603 12.600 -1.099 1.00 93.44 88 LEU A N 1
ATOM 711 C CA . LEU A 1 88 ? 3.432 11.961 -0.498 1.00 93.44 88 LEU A CA 1
ATOM 712 C C . LEU A 1 88 ? 3.823 11.136 0.730 1.00 93.44 88 LEU A C 1
ATOM 714 O O . LEU A 1 88 ? 3.203 11.313 1.776 1.00 93.44 88 LEU A O 1
ATOM 718 N N . MET A 1 89 ? 4.893 10.344 0.644 1.00 94.44 89 MET A N 1
ATOM 719 C CA . MET A 1 89 ? 5.431 9.589 1.779 1.00 94.44 89 MET A CA 1
ATOM 720 C C . MET A 1 89 ? 5.756 10.499 2.963 1.00 94.44 89 MET A C 1
ATOM 722 O O . MET A 1 89 ? 5.249 10.277 4.056 1.00 94.44 89 MET A O 1
ATOM 726 N N . ASN A 1 90 ? 6.490 11.594 2.738 1.00 93.56 90 ASN A N 1
ATOM 727 C CA . ASN A 1 90 ? 6.831 12.544 3.803 1.00 93.56 90 ASN A CA 1
ATOM 728 C C . ASN A 1 90 ? 5.590 13.176 4.458 1.00 93.56 90 ASN A C 1
ATOM 730 O O . ASN A 1 90 ? 5.569 13.444 5.662 1.00 93.56 90 ASN A O 1
ATOM 734 N N . LYS A 1 91 ? 4.531 13.439 3.680 1.00 93.31 91 LYS A N 1
ATOM 735 C CA . LYS A 1 91 ? 3.261 13.942 4.226 1.00 93.31 91 LYS A CA 1
ATOM 736 C C . LYS A 1 91 ? 2.578 12.904 5.109 1.00 93.31 91 LYS A C 1
ATOM 738 O O . LYS A 1 91 ? 2.111 13.268 6.184 1.00 93.31 91 LYS A O 1
ATOM 743 N N . VAL A 1 92 ? 2.527 11.651 4.661 1.00 91.25 92 VAL A N 1
ATOM 744 C CA . VAL A 1 92 ? 1.940 10.547 5.429 1.00 91.25 92 VAL A CA 1
ATOM 745 C C . VAL A 1 92 ? 2.738 10.330 6.708 1.00 91.25 92 VAL A C 1
ATOM 747 O O . VAL A 1 92 ? 2.165 10.396 7.786 1.00 91.25 92 VAL A O 1
ATOM 750 N N . GLU A 1 93 ? 4.060 10.195 6.616 1.00 90.75 93 GLU A N 1
ATOM 751 C CA . GLU A 1 93 ? 4.924 9.946 7.770 1.00 90.75 93 GLU A CA 1
ATOM 752 C C . GLU A 1 93 ? 4.865 11.085 8.799 1.00 90.75 93 GLU A C 1
ATOM 754 O O . GLU A 1 93 ? 4.732 10.844 9.998 1.00 90.75 93 GLU A O 1
ATOM 759 N N . SER A 1 94 ? 4.908 12.344 8.353 1.00 89.12 94 SER A N 1
ATOM 760 C CA . SER A 1 94 ? 4.803 13.488 9.268 1.00 89.12 94 SER A CA 1
ATOM 761 C C . SER A 1 94 ? 3.409 13.648 9.873 1.00 89.12 94 SER A C 1
ATOM 763 O O . SER A 1 94 ? 3.294 14.173 10.977 1.00 89.12 94 SER A O 1
ATOM 765 N N . GLY A 1 95 ? 2.343 13.268 9.164 1.00 85.06 95 GLY A N 1
ATOM 766 C CA . GLY A 1 95 ? 0.984 13.230 9.708 1.00 85.06 95 GLY A CA 1
ATOM 767 C C . GLY A 1 95 ? 0.832 12.124 10.748 1.00 85.06 95 GLY A C 1
ATOM 768 O O . GLY A 1 95 ? 0.369 12.394 11.849 1.00 85.06 95 GLY A O 1
ATOM 769 N N . TRP A 1 96 ? 1.318 10.930 10.413 1.00 82.88 96 TRP A N 1
ATOM 770 C CA . TRP A 1 96 ? 1.247 9.724 11.232 1.00 82.88 96 TRP A CA 1
ATOM 771 C C . TRP A 1 96 ? 2.054 9.827 12.529 1.00 82.88 96 TRP A C 1
ATOM 773 O O . TRP A 1 96 ? 1.561 9.500 13.598 1.00 82.88 96 TRP A O 1
ATOM 783 N N . ARG A 1 97 ? 3.274 10.376 12.487 1.00 70.56 97 ARG A N 1
ATOM 784 C CA . ARG A 1 97 ? 4.098 10.579 13.696 1.00 70.56 97 ARG A CA 1
ATOM 785 C C . ARG A 1 97 ? 3.541 11.637 14.666 1.00 70.56 97 ARG A C 1
ATOM 787 O O . ARG A 1 97 ? 4.148 11.871 15.710 1.00 70.56 97 ARG A O 1
ATOM 794 N N . ARG A 1 98 ? 2.463 12.342 14.302 1.00 59.47 98 ARG A N 1
ATOM 795 C CA . ARG A 1 98 ? 1.809 13.381 15.122 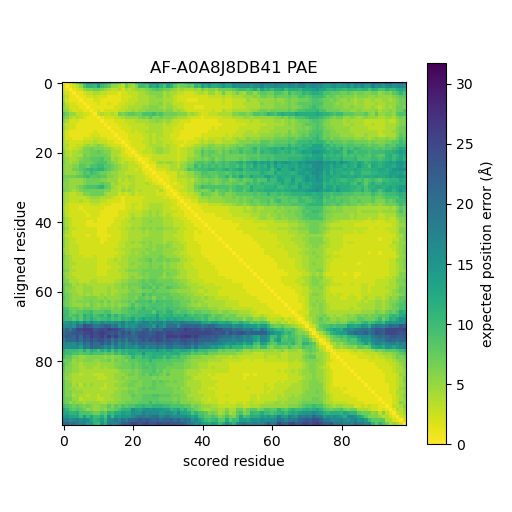1.00 59.47 98 ARG A CA 1
ATOM 796 C C . ARG A 1 98 ? 0.455 12.952 15.703 1.00 59.47 98 ARG A C 1
ATOM 798 O O . ARG A 1 98 ? -0.079 13.709 16.513 1.00 59.47 98 ARG A O 1
ATOM 805 N N . SER A 1 99 ? -0.087 11.818 15.266 1.00 58.22 99 SER A N 1
ATOM 806 C CA . SER A 1 99 ? -1.301 11.165 15.782 1.00 58.22 99 SER A CA 1
ATOM 807 C C . SER A 1 99 ? -0.947 10.134 16.843 1.00 58.22 99 SER A C 1
ATOM 809 O O . SER A 1 99 ? -1.701 10.065 17.835 1.00 58.22 99 SER A O 1
#